Protein AF-A0A7S2DXF1-F1 (afdb_monomer)

InterPro domains:
  IPR000595 Cyclic nucleotide-binding domain [PS50042] (1-55)
  IPR014710 RmlC-like jelly roll fold [G3DSA:2.60.120.10] (1-73)
  IPR018488 Cyclic nucleotide-binding, conserved site [PS00889] (3-20)
  IPR018490 Cyclic nucleotide-binding domain superfamily [SSF51206] (1-54)

Radius of gyration: 28.38 Å; Cα contacts (8 Å, |Δi|>4): 16; chains: 1; bounding box: 87×60×48 Å

Solvent-accessible surface area (backbone atoms only — not comparable to full-atom values): 9534 Å² total; per-residue (Å²): 140,88,82,67,57,54,31,60,74,70,72,49,76,77,89,73,88,87,82,75,95,61,96,79,89,81,88,85,83,55,70,84,58,46,67,64,49,46,76,80,39,56,67,62,47,52,54,50,50,55,52,38,51,54,52,53,52,54,48,51,51,51,55,49,52,54,51,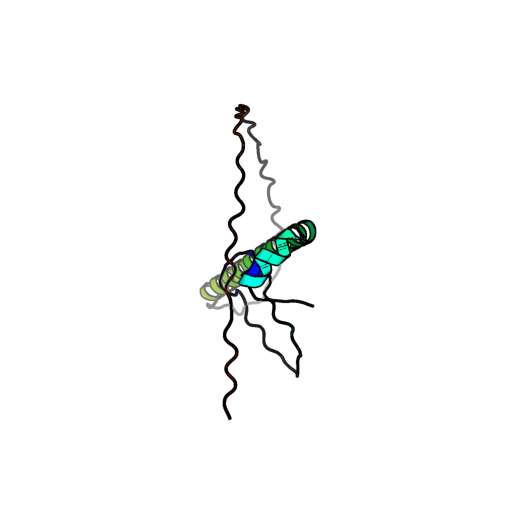54,55,57,55,54,56,71,75,61,80,62,87,78,95,71,92,80,82,85,90,84,82,88,84,79,87,80,86,79,84,81,82,82,81,84,82,81,90,79,93,83,88,79,89,84,81,87,85,88,83,90,80,88,80,88,86,80,89,82,90,78,90,76,135

Foldseek 3Di:
DDDPLLCLLVVDDDPDDDDDPDDDDDDDDDSVVVVVVCVVPVPVSVVSVVVSVVVVVVVVVVVVVVVVVVVVVVVPPDDDDDDDDDDDDDDDDDDDDDDDDDDDDDDDDDDDDDDDDDDDDDDDDDDDDDD

Secondary structure (DSSP, 8-state):
----HHHHHS-PPP-S----SS----PPPPHHHHHHHTTT-HHHHHHHHHHHHHHHHHHHHHHHHHHHHHHHHHHS-S----------PPPPPP-------------------------------------

Sequence (131 aa):
DHFGEIALVKKTTRTAWVCADSYVLVAALWRDRMDGLWQYFPEEKEELIQAVDRTAAADRQRAAQARWRKVGNIRGGMHTSSEATADASPVQPTKSEITVDASPVQSIGAEGSATAGPSCVEGSVGTGDGA

pLDDT: mean 76.15, std 18.84, range [45.41, 98.12]

Organism: NCBI:txid327968

Structure (mmCIF, N/CA/C/O backbone):
data_AF-A0A7S2DXF1-F1
#
_entry.id   AF-A0A7S2DXF1-F1
#
loop_
_atom_site.group_PDB
_atom_site.id
_atom_site.type_symbol
_atom_site.label_atom_id
_atom_site.label_alt_id
_atom_site.label_comp_id
_atom_site.label_asym_id
_atom_site.label_entity_id
_atom_site.label_seq_id
_atom_site.pdbx_PDB_ins_code
_atom_site.Cartn_x
_atom_site.Cartn_y
_atom_site.Cartn_z
_atom_site.occupancy
_atom_site.B_iso_or_equiv
_atom_site.auth_seq_id
_atom_site.auth_comp_id
_atom_site.auth_asym_id
_atom_site.auth_atom_id
_atom_site.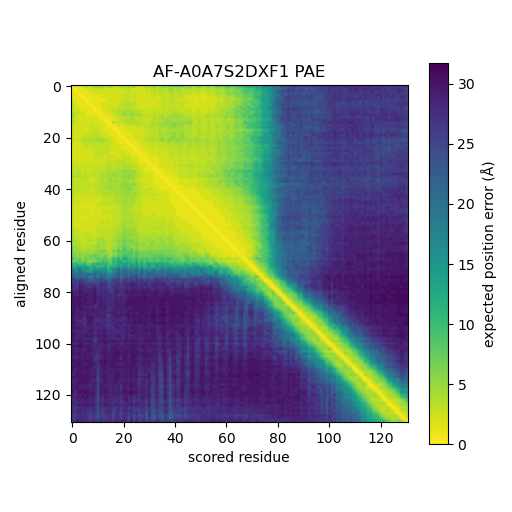pdbx_PDB_model_num
ATOM 1 N N . ASP A 1 1 ? 2.261 -7.710 10.719 1.00 85.12 1 ASP A N 1
ATOM 2 C CA . ASP A 1 1 ? 2.674 -7.132 9.430 1.00 85.12 1 ASP A CA 1
ATOM 3 C C . ASP A 1 1 ? 1.446 -6.600 8.703 1.00 85.12 1 ASP A C 1
ATOM 5 O O . ASP A 1 1 ? 0.355 -7.087 8.993 1.00 85.12 1 ASP A O 1
ATOM 9 N N . HIS A 1 2 ? 1.587 -5.602 7.834 1.00 92.56 2 HIS A N 1
ATOM 10 C CA . HIS A 1 2 ? 0.467 -5.008 7.090 1.00 92.56 2 HIS A CA 1
ATOM 11 C C . HIS A 1 2 ? 0.817 -4.828 5.610 1.00 92.56 2 HIS A C 1
ATOM 13 O O . HIS A 1 2 ? 1.986 -4.807 5.241 1.00 92.56 2 HIS A O 1
ATOM 19 N N . PHE A 1 3 ? -0.204 -4.743 4.756 1.00 94.44 3 PHE A N 1
ATOM 20 C CA . PHE A 1 3 ? -0.032 -4.548 3.318 1.00 94.44 3 PHE A CA 1
ATOM 21 C C . PHE A 1 3 ? -1.190 -3.740 2.722 1.00 94.44 3 PHE A C 1
ATOM 23 O O . PHE A 1 3 ? -2.300 -3.714 3.255 1.00 94.44 3 PHE A O 1
ATOM 30 N N . GLY A 1 4 ? -0.950 -3.124 1.563 1.00 93.69 4 GLY A N 1
ATOM 31 C CA . GLY A 1 4 ? -1.957 -2.347 0.829 1.00 93.69 4 GLY A CA 1
ATOM 32 C C . GLY A 1 4 ? -2.069 -0.882 1.266 1.00 93.69 4 GLY A C 1
ATOM 33 O O . GLY A 1 4 ? -2.888 -0.138 0.722 1.00 93.69 4 GLY A O 1
ATOM 34 N N . GLU A 1 5 ? -1.210 -0.444 2.180 1.00 94.56 5 GLU A N 1
ATOM 35 C CA . GLU A 1 5 ? -1.111 0.915 2.704 1.00 94.56 5 GLU A CA 1
ATOM 36 C C . GLU A 1 5 ? -0.826 1.948 1.604 1.00 94.56 5 GLU A C 1
ATOM 38 O O . GLU A 1 5 ? -1.419 3.026 1.597 1.00 94.56 5 GLU A O 1
ATOM 43 N N . ILE A 1 6 ? -0.026 1.590 0.592 1.00 94.88 6 ILE A N 1
ATOM 44 C CA . ILE A 1 6 ? 0.293 2.478 -0.538 1.00 94.88 6 ILE A CA 1
ATOM 45 C C . ILE A 1 6 ? -0.978 2.910 -1.279 1.00 94.88 6 ILE A C 1
ATOM 47 O O . ILE A 1 6 ? -1.172 4.094 -1.560 1.00 94.88 6 ILE A O 1
ATOM 51 N N . ALA A 1 7 ? -1.861 1.955 -1.585 1.00 93.94 7 ALA A N 1
ATOM 52 C CA . ALA A 1 7 ? -3.098 2.238 -2.303 1.00 93.94 7 ALA A CA 1
ATOM 53 C C . ALA A 1 7 ? -4.090 3.017 -1.429 1.00 93.94 7 ALA A C 1
ATOM 55 O O . ALA A 1 7 ? -4.855 3.832 -1.948 1.00 93.94 7 ALA A O 1
ATOM 56 N N . LEU A 1 8 ? -4.089 2.793 -0.113 1.00 93.06 8 LEU A N 1
ATOM 57 C CA . LEU A 1 8 ? -4.936 3.531 0.823 1.00 93.06 8 LEU A CA 1
ATOM 58 C C . LEU A 1 8 ? -4.508 4.999 0.924 1.00 93.06 8 LEU A C 1
ATOM 60 O O . LEU A 1 8 ? -5.338 5.879 0.701 1.00 93.06 8 LEU A O 1
ATOM 64 N N . VAL A 1 9 ? -3.221 5.254 1.166 1.00 93.81 9 VAL A N 1
ATOM 65 C CA . VAL A 1 9 ? -2.676 6.599 1.401 1.00 93.81 9 VAL A CA 1
ATOM 66 C C . VAL A 1 9 ? -2.616 7.430 0.118 1.00 93.81 9 VAL A C 1
ATOM 68 O O . VAL A 1 9 ? -3.109 8.555 0.089 1.00 93.81 9 VAL A O 1
ATOM 71 N N . LYS A 1 10 ? -2.075 6.885 -0.982 1.00 92.00 10 LYS A N 1
ATOM 72 C CA . LYS A 1 10 ? -1.879 7.653 -2.230 1.00 92.00 10 LYS A CA 1
ATOM 73 C C . LYS A 1 10 ? -3.124 7.786 -3.099 1.00 92.00 10 LYS A C 1
ATOM 75 O O . LYS A 1 10 ? -3.079 8.435 -4.139 1.00 92.00 10 LYS A O 1
ATOM 80 N N . LYS A 1 11 ? -4.231 7.152 -2.707 1.00 92.06 11 LYS A N 1
ATOM 81 C CA . LYS A 1 11 ? -5.467 7.070 -3.500 1.00 92.06 11 LYS A CA 1
ATOM 82 C C . LYS A 1 11 ? -5.255 6.505 -4.918 1.00 92.06 11 LYS A C 1
ATOM 84 O O . LYS A 1 11 ? -6.050 6.776 -5.812 1.00 92.06 11 LYS A O 1
ATOM 89 N N . THR A 1 12 ? -4.230 5.677 -5.117 1.00 91.06 12 THR A N 1
ATOM 90 C CA . THR A 1 12 ? -3.902 5.044 -6.406 1.00 91.06 12 THR A CA 1
ATOM 91 C C . THR A 1 12 ? -4.452 3.620 -6.511 1.00 91.06 12 THR A C 1
ATOM 93 O O . THR A 1 12 ? -4.932 3.041 -5.534 1.00 91.06 12 THR A O 1
ATOM 96 N N . THR A 1 13 ? -4.359 3.026 -7.703 1.00 92.12 13 THR A N 1
ATOM 97 C CA . THR A 1 13 ? -4.582 1.588 -7.908 1.00 92.12 13 THR A CA 1
ATOM 98 C C . THR A 1 13 ? -3.522 0.752 -7.185 1.00 92.12 13 THR A C 1
ATOM 100 O O . THR A 1 13 ? -2.429 1.238 -6.881 1.00 92.12 13 THR A O 1
ATOM 103 N N . ARG A 1 14 ? -3.837 -0.523 -6.920 1.00 92.81 14 ARG A N 1
ATOM 104 C CA . ARG A 1 14 ? -2.886 -1.479 -6.332 1.00 92.81 14 ARG A CA 1
ATOM 105 C C . ARG A 1 14 ? -1.687 -1.667 -7.264 1.00 92.81 14 ARG A C 1
ATOM 107 O O . ARG A 1 14 ? -1.861 -1.797 -8.473 1.00 92.81 14 ARG A O 1
ATOM 114 N N . THR A 1 15 ? -0.488 -1.680 -6.692 1.00 88.69 15 THR A N 1
ATOM 115 C CA . THR A 1 15 ? 0.774 -1.838 -7.434 1.00 88.69 15 THR A CA 1
ATOM 116 C C . THR A 1 15 ? 1.220 -3.294 -7.538 1.00 88.69 15 THR A C 1
ATOM 118 O O . THR A 1 15 ? 1.954 -3.641 -8.459 1.00 88.69 15 THR A O 1
ATOM 121 N N . ALA A 1 16 ? 0.755 -4.151 -6.629 1.00 90.56 16 ALA A N 1
ATOM 122 C CA . ALA A 1 16 ? 1.132 -5.553 -6.553 1.00 90.56 16 ALA A CA 1
ATOM 123 C C . ALA A 1 16 ? -0.068 -6.447 -6.218 1.00 90.56 16 ALA A C 1
ATOM 125 O O . ALA A 1 16 ? -1.089 -5.992 -5.690 1.00 90.56 16 ALA A O 1
ATOM 126 N N . TRP A 1 17 ? 0.096 -7.733 -6.516 1.00 93.44 17 TRP A N 1
ATOM 127 C CA . TRP A 1 17 ? -0.803 -8.803 -6.106 1.00 93.44 17 TRP A CA 1
ATOM 128 C C . TRP A 1 17 ? -0.217 -9.495 -4.879 1.00 93.44 17 TRP A C 1
ATOM 130 O O . TRP A 1 17 ? 0.983 -9.759 -4.837 1.00 93.44 17 TRP A O 1
ATOM 140 N N . VAL A 1 18 ? -1.063 -9.774 -3.891 1.00 94.25 18 VAL A N 1
ATOM 141 C CA . VAL A 1 18 ? -0.690 -10.506 -2.678 1.00 94.25 18 VAL A CA 1
ATOM 142 C C . VAL A 1 18 ? -1.531 -11.772 -2.646 1.00 94.25 18 VAL A C 1
ATOM 144 O O . VAL A 1 18 ? -2.759 -11.692 -2.671 1.00 94.25 18 VAL A O 1
ATOM 147 N N . CYS A 1 19 ? -0.863 -12.920 -2.620 1.00 96.62 19 CYS A N 1
ATOM 148 C CA . CYS A 1 19 ? -1.481 -14.236 -2.519 1.00 96.62 19 CYS A CA 1
ATOM 149 C C . CYS A 1 19 ? -1.049 -14.874 -1.198 1.00 96.62 19 CYS A C 1
ATOM 151 O O . CYS A 1 19 ? 0.096 -14.708 -0.783 1.00 96.62 19 CYS A O 1
ATOM 153 N N . ALA A 1 20 ? -1.966 -15.573 -0.535 1.00 97.56 20 ALA A N 1
ATOM 154 C CA . ALA A 1 20 ? -1.652 -16.319 0.674 1.00 97.56 20 ALA A CA 1
ATOM 155 C C . ALA A 1 20 ? -1.253 -17.752 0.304 1.00 97.56 20 ALA A C 1
ATOM 157 O O . ALA A 1 20 ? -2.010 -18.439 -0.381 1.00 97.56 20 ALA A O 1
ATOM 158 N N . ASP A 1 21 ? -0.093 -18.198 0.781 1.00 97.62 21 ASP A N 1
ATOM 159 C CA . ASP A 1 21 ? 0.381 -19.575 0.571 1.00 97.62 21 ASP A CA 1
ATOM 160 C C . ASP A 1 21 ? -0.270 -20.570 1.547 1.00 97.62 21 ASP A C 1
ATOM 162 O O . ASP A 1 21 ? -0.252 -21.782 1.335 1.00 97.62 21 ASP A O 1
ATOM 166 N N . SER A 1 22 ? -0.852 -20.063 2.635 1.00 98.12 22 SER A N 1
ATOM 167 C CA . SER A 1 22 ? -1.490 -20.841 3.694 1.00 98.12 22 SER A CA 1
ATOM 168 C C . SER A 1 22 ? -2.732 -20.128 4.238 1.00 98.12 22 SER A C 1
ATOM 170 O O . SER A 1 22 ? -3.100 -19.040 3.789 1.00 98.12 22 SER A O 1
ATOM 172 N N . TYR A 1 23 ? -3.415 -20.757 5.197 1.00 97.81 23 TYR A N 1
ATOM 173 C CA . TYR A 1 23 ? -4.567 -20.155 5.860 1.00 97.81 23 TYR A CA 1
ATOM 174 C C . TYR A 1 23 ? -4.151 -18.906 6.647 1.00 97.81 23 TYR A C 1
ATOM 176 O O . TYR A 1 23 ? -3.309 -18.980 7.543 1.00 97.81 23 TYR A O 1
ATOM 184 N N . VAL A 1 24 ? -4.773 -17.769 6.331 1.00 97.38 24 VAL A N 1
ATOM 185 C CA . VAL A 1 24 ? -4.500 -16.480 6.974 1.00 97.38 24 VAL A CA 1
ATOM 186 C C . VAL A 1 24 ? -5.783 -15.846 7.495 1.00 97.38 24 VAL A C 1
ATOM 188 O O .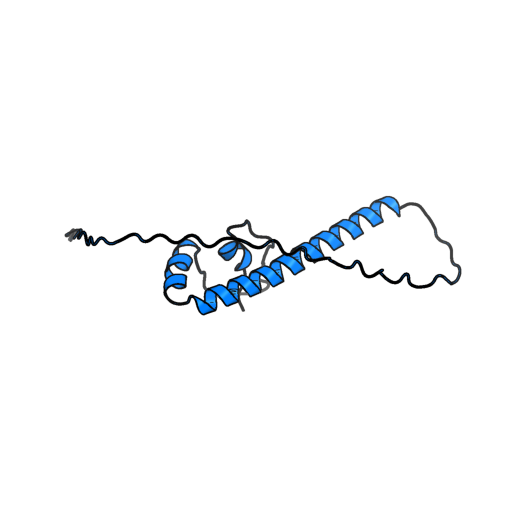 VAL A 1 24 ? -6.828 -15.887 6.848 1.00 97.38 24 VAL A O 1
ATOM 191 N N . LEU A 1 25 ? -5.684 -15.214 8.662 1.00 97.81 25 LEU A N 1
ATOM 192 C CA . LEU A 1 25 ? -6.706 -14.325 9.203 1.00 97.81 25 LEU A CA 1
ATOM 193 C C . LEU A 1 25 ? -6.219 -12.888 9.038 1.00 97.81 25 LEU A C 1
ATOM 195 O O . LEU A 1 25 ? -5.119 -12.554 9.476 1.00 97.81 25 LEU A O 1
ATOM 199 N N . VAL A 1 26 ? -7.028 -12.042 8.401 1.00 97.19 26 VAL A N 1
ATOM 200 C CA . VAL A 1 26 ? -6.677 -10.645 8.123 1.00 97.19 26 VAL A CA 1
ATOM 201 C C . VAL A 1 26 ? -7.745 -9.703 8.660 1.00 97.19 26 VAL A C 1
ATOM 203 O O . VAL A 1 26 ? -8.940 -9.936 8.490 1.00 97.19 26 VAL A O 1
ATOM 206 N N . ALA A 1 27 ? -7.303 -8.617 9.290 1.00 97.06 27 ALA A N 1
ATOM 207 C CA . ALA A 1 27 ? -8.156 -7.476 9.587 1.00 97.06 27 ALA A CA 1
ATOM 208 C C . ALA A 1 27 ? -8.130 -6.519 8.388 1.00 97.06 27 ALA A C 1
ATOM 210 O O . ALA A 1 27 ? -7.059 -6.170 7.891 1.00 97.06 27 ALA A O 1
ATOM 211 N N . ALA A 1 28 ? -9.304 -6.106 7.913 1.00 95.56 28 ALA A N 1
ATOM 212 C CA . ALA A 1 28 ? -9.429 -5.200 6.778 1.00 95.56 28 ALA A CA 1
ATOM 213 C C . ALA A 1 28 ? -9.775 -3.786 7.254 1.00 95.56 28 ALA A C 1
ATOM 215 O O . ALA A 1 28 ? -10.791 -3.581 7.920 1.00 95.56 28 ALA A O 1
ATOM 216 N N . LEU A 1 29 ? -8.951 -2.811 6.870 1.00 94.38 29 LEU A N 1
ATOM 217 C CA . LEU A 1 29 ? -9.248 -1.392 7.042 1.00 94.38 29 LEU A CA 1
ATOM 218 C C . LEU A 1 29 ? -9.741 -0.807 5.718 1.00 94.38 29 LEU A C 1
ATOM 220 O O . LEU A 1 29 ? -9.070 -0.902 4.688 1.00 94.38 29 LEU A O 1
ATOM 224 N N . TRP A 1 30 ? -10.917 -0.190 5.757 1.00 94.00 30 TRP A N 1
ATOM 225 C CA . TRP A 1 30 ? -11.533 0.443 4.598 1.00 94.00 30 TRP A CA 1
ATOM 226 C C . TRP A 1 30 ? -11.139 1.920 4.510 1.00 94.00 30 TRP A C 1
ATOM 228 O O . TRP A 1 30 ? -10.909 2.581 5.525 1.00 94.00 30 TRP A O 1
ATOM 238 N N . ARG A 1 31 ? -11.053 2.448 3.283 1.00 91.56 31 ARG A N 1
ATOM 239 C CA . ARG A 1 31 ? -10.579 3.820 3.035 1.00 91.56 31 ARG A CA 1
ATOM 240 C C . ARG A 1 31 ? -11.485 4.877 3.671 1.00 91.56 31 ARG A C 1
ATOM 242 O O . ARG A 1 31 ? -10.983 5.836 4.237 1.00 91.56 31 ARG A O 1
ATOM 249 N N . ASP A 1 32 ? -12.793 4.680 3.595 1.00 94.00 32 ASP A N 1
ATOM 250 C CA . ASP A 1 32 ? -13.825 5.541 4.185 1.00 94.00 32 ASP A CA 1
ATOM 251 C C . ASP A 1 32 ? -13.707 5.660 5.713 1.00 94.00 32 ASP A C 1
ATOM 253 O O . ASP A 1 32 ? -14.012 6.703 6.285 1.00 94.00 32 ASP A O 1
ATOM 257 N N . ARG A 1 33 ? -13.221 4.613 6.387 1.00 93.88 33 ARG A N 1
ATOM 258 C CA . ARG A 1 33 ? -12.987 4.624 7.839 1.00 93.88 33 ARG A CA 1
ATOM 259 C C . ARG A 1 33 ? -11.655 5.254 8.236 1.00 93.88 33 ARG A C 1
ATOM 261 O O . ARG A 1 33 ? -11.510 5.702 9.370 1.00 93.88 33 ARG A O 1
ATOM 268 N N . MET A 1 34 ? -10.701 5.316 7.313 1.00 92.50 34 MET A N 1
ATOM 269 C CA . MET A 1 34 ? -9.361 5.833 7.580 1.00 92.50 34 MET A CA 1
ATOM 270 C C . MET A 1 34 ? -9.357 7.355 7.792 1.00 92.50 34 MET A C 1
ATOM 272 O O . MET A 1 34 ? -8.667 7.840 8.685 1.00 92.50 34 MET A O 1
ATOM 276 N N . ASP A 1 35 ? -10.182 8.098 7.046 1.00 90.75 35 ASP A N 1
ATOM 277 C CA . ASP A 1 35 ? -10.268 9.562 7.167 1.00 90.75 35 ASP A CA 1
ATOM 278 C C . ASP A 1 35 ? -10.752 10.010 8.562 1.00 90.75 35 ASP A C 1
ATOM 280 O O . ASP A 1 35 ? -10.315 11.042 9.073 1.00 90.75 35 ASP A O 1
ATOM 284 N N . GLY A 1 36 ? -11.622 9.221 9.204 1.00 94.00 36 GLY A N 1
ATOM 285 C CA . GLY A 1 36 ? -12.046 9.457 10.587 1.00 94.00 36 GLY A CA 1
ATOM 286 C C . GLY A 1 36 ? -10.942 9.151 11.600 1.00 94.00 36 GLY A C 1
ATOM 287 O O . GLY A 1 36 ? -10.765 9.892 12.560 1.00 94.00 36 GLY A O 1
ATOM 288 N N . LEU A 1 37 ? -10.153 8.099 11.361 1.00 93.69 37 LEU A N 1
ATOM 289 C CA . LEU A 1 37 ? -9.059 7.694 12.248 1.00 93.69 37 LEU A CA 1
ATOM 290 C C . LEU A 1 37 ? -7.945 8.750 12.306 1.00 93.69 37 LEU A C 1
ATOM 292 O O . LEU A 1 37 ? -7.410 9.040 13.373 1.00 93.69 37 LEU A O 1
ATOM 296 N N . TRP A 1 38 ? -7.640 9.374 11.170 1.00 94.81 38 TRP A N 1
ATOM 297 C CA . TRP A 1 38 ? -6.609 10.408 11.057 1.00 94.81 38 TRP A CA 1
ATOM 298 C C . TRP A 1 38 ? -6.868 11.670 11.876 1.00 94.81 38 TRP A C 1
ATOM 300 O O . TRP A 1 38 ? -5.932 12.423 12.126 1.00 94.81 38 TRP A O 1
ATOM 310 N N . GLN A 1 39 ? -8.112 11.915 12.287 1.00 94.88 39 GLN A N 1
ATOM 311 C CA . GLN A 1 39 ? -8.437 13.045 13.159 1.00 94.88 39 GLN A CA 1
ATOM 312 C C . GLN A 1 39 ? -7.921 12.822 14.584 1.00 94.88 39 GLN A C 1
ATOM 314 O O . GLN A 1 39 ? -7.623 13.785 15.283 1.00 94.88 39 GLN A O 1
ATOM 319 N N . TYR A 1 40 ? -7.801 11.560 14.998 1.00 97.31 40 TYR A N 1
ATOM 320 C CA . TYR A 1 40 ? -7.364 11.178 16.339 1.00 97.31 40 TYR A CA 1
ATOM 321 C C . TYR A 1 40 ? -5.859 10.900 16.414 1.00 97.31 40 TYR A C 1
ATOM 323 O O . TYR A 1 40 ? -5.267 11.087 17.471 1.00 97.31 40 TYR A O 1
ATOM 331 N N . PHE A 1 41 ? -5.253 10.483 15.298 1.00 96.69 41 PHE A N 1
ATOM 332 C CA . PHE A 1 41 ? -3.871 9.991 15.226 1.00 96.69 41 PHE A CA 1
ATOM 333 C C . PHE A 1 41 ? -3.094 10.664 14.077 1.00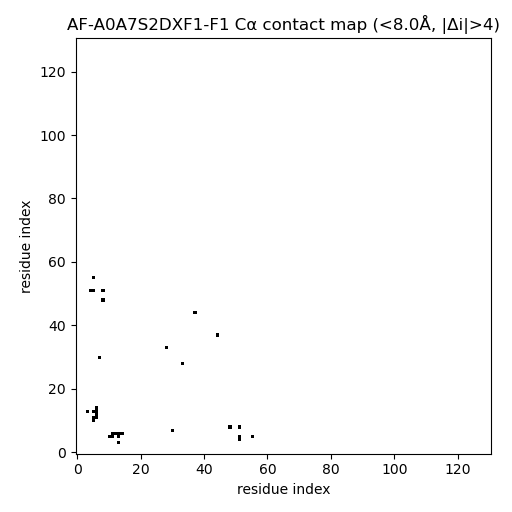 96.69 41 PHE A C 1
ATOM 335 O O . PHE A 1 41 ? -2.846 10.046 13.033 1.00 96.69 41 PHE A O 1
ATOM 342 N N . PRO A 1 42 ? -2.797 11.974 14.187 1.00 95.75 42 PRO A N 1
ATOM 343 C CA . PRO A 1 42 ? -2.138 12.720 13.117 1.00 95.75 42 PRO A CA 1
ATOM 344 C C . PRO A 1 42 ? -0.641 12.404 12.993 1.00 95.75 42 PRO A C 1
ATOM 346 O O . PRO A 1 42 ? -0.110 12.465 11.886 1.00 95.75 42 PRO A O 1
ATOM 349 N N . GLU A 1 43 ? 0.032 12.058 14.092 1.00 97.00 43 GLU A N 1
ATOM 350 C CA . GLU A 1 43 ? 1.464 11.730 14.094 1.00 97.00 43 GLU A CA 1
ATOM 351 C C . GLU A 1 43 ? 1.707 10.407 13.360 1.00 97.00 43 GLU A C 1
ATOM 353 O O . GLU A 1 43 ? 2.504 10.337 12.426 1.00 97.00 43 GLU A O 1
ATOM 358 N N . GLU A 1 44 ? 0.908 9.388 13.672 1.00 95.00 44 GLU A N 1
ATOM 359 C CA . GLU A 1 44 ? 0.967 8.075 13.033 1.00 95.00 44 GLU A CA 1
ATOM 360 C C . GLU A 1 44 ? 0.629 8.151 11.542 1.00 95.00 44 GLU A C 1
ATOM 362 O O . GLU A 1 44 ? 1.179 7.412 10.722 1.00 95.00 44 GLU A O 1
ATOM 367 N N . LYS A 1 45 ? -0.271 9.064 11.159 1.00 95.25 45 LYS A N 1
ATOM 368 C CA . LYS A 1 45 ? -0.563 9.339 9.751 1.00 95.25 45 LYS A CA 1
ATOM 369 C C . LYS A 1 45 ? 0.679 9.848 9.023 1.00 95.25 45 LYS A C 1
ATOM 371 O O . LYS A 1 45 ? 0.949 9.388 7.914 1.00 95.25 45 LYS A O 1
ATOM 376 N N . GLU A 1 46 ? 1.391 10.807 9.603 1.00 96.31 46 GLU A N 1
ATOM 377 C CA . GLU A 1 46 ? 2.576 11.402 8.986 1.00 96.31 46 GLU A CA 1
ATOM 378 C C . GLU A 1 46 ? 3.689 10.359 8.823 1.00 96.31 46 GLU A C 1
ATOM 380 O O . GLU A 1 46 ? 4.246 10.200 7.734 1.00 96.31 46 GLU A O 1
ATOM 385 N N . GLU A 1 47 ? 3.932 9.555 9.858 1.00 96.31 47 GLU A N 1
ATOM 386 C CA . GLU A 1 47 ? 4.875 8.436 9.791 1.00 96.31 47 GLU A CA 1
ATOM 387 C C . GLU A 1 47 ? 4.503 7.433 8.690 1.00 96.31 47 GLU A C 1
ATOM 389 O O . GLU A 1 47 ? 5.358 7.006 7.903 1.00 96.31 47 GLU A O 1
ATOM 394 N N . LEU A 1 48 ? 3.214 7.093 8.581 1.00 95.12 48 LEU A N 1
A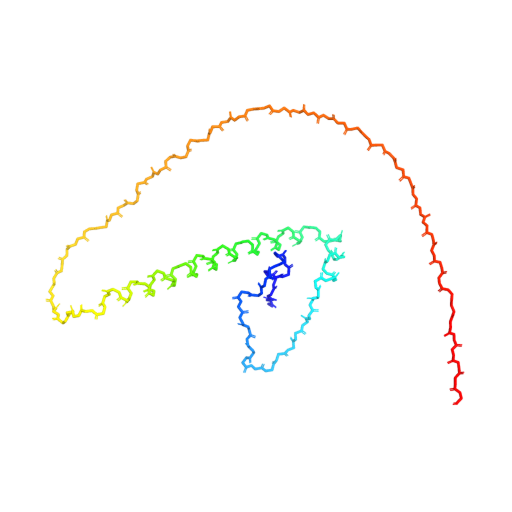TOM 395 C CA . LEU A 1 48 ? 2.716 6.187 7.551 1.00 95.12 48 LEU A CA 1
ATOM 396 C C . LEU A 1 48 ? 2.911 6.762 6.142 1.00 95.12 48 LEU A C 1
ATOM 398 O O . LEU A 1 48 ? 3.312 6.032 5.233 1.00 95.12 48 LEU A O 1
ATOM 402 N N . ILE A 1 49 ? 2.664 8.060 5.945 1.00 96.19 49 ILE A N 1
ATOM 403 C CA . ILE A 1 49 ? 2.883 8.738 4.659 1.00 96.19 49 ILE A CA 1
ATOM 404 C C . ILE A 1 49 ? 4.360 8.658 4.263 1.00 96.19 49 ILE A C 1
ATOM 406 O O . ILE A 1 49 ? 4.673 8.247 3.141 1.00 96.19 49 ILE A O 1
ATOM 410 N N . GLN A 1 50 ? 5.273 8.961 5.186 1.00 96.81 50 GLN A N 1
ATOM 411 C CA . GLN A 1 50 ? 6.713 8.908 4.925 1.00 96.81 50 GLN A CA 1
ATOM 412 C C . GLN A 1 50 ? 7.190 7.488 4.592 1.00 96.81 50 GLN A C 1
ATOM 414 O O . GLN A 1 50 ? 7.991 7.291 3.668 1.00 96.81 50 GLN A O 1
ATOM 419 N N . ALA A 1 51 ? 6.681 6.481 5.306 1.00 95.00 51 ALA A N 1
ATOM 420 C CA . ALA A 1 51 ? 6.976 5.079 5.026 1.00 95.00 51 ALA A CA 1
ATOM 421 C C . ALA A 1 51 ? 6.476 4.665 3.631 1.00 95.00 51 ALA A C 1
ATOM 423 O O . ALA A 1 51 ? 7.227 4.080 2.842 1.00 95.00 51 ALA A O 1
ATOM 424 N N . VAL A 1 52 ? 5.240 5.036 3.286 1.00 95.38 52 VAL A N 1
ATOM 425 C CA . VAL A 1 52 ? 4.636 4.786 1.970 1.00 95.38 52 VAL A CA 1
ATOM 426 C C . VAL A 1 52 ? 5.440 5.444 0.852 1.00 95.38 52 VAL A C 1
ATOM 428 O O . VAL A 1 52 ? 5.659 4.831 -0.197 1.00 95.38 52 VAL A O 1
ATOM 431 N N . ASP A 1 53 ? 5.899 6.678 1.045 1.00 95.31 53 ASP A N 1
ATOM 432 C CA . ASP A 1 53 ? 6.685 7.396 0.045 1.00 95.31 53 ASP A CA 1
ATOM 433 C C . ASP A 1 53 ? 8.025 6.727 -0.231 1.00 95.31 53 ASP A C 1
ATOM 435 O O . ASP A 1 53 ? 8.387 6.534 -1.399 1.00 95.31 53 ASP A O 1
ATOM 439 N N . ARG A 1 54 ? 8.716 6.294 0.826 1.00 94.81 54 ARG A N 1
ATOM 440 C CA . ARG A 1 54 ? 9.970 5.546 0.717 1.00 94.81 54 ARG A CA 1
ATOM 441 C C . ARG A 1 54 ? 9.770 4.245 -0.059 1.00 94.81 54 ARG A C 1
ATOM 443 O O . ARG A 1 54 ? 10.502 3.981 -1.017 1.00 94.81 54 ARG A O 1
ATOM 450 N N . THR A 1 55 ? 8.749 3.468 0.294 1.00 93.12 55 THR A N 1
ATOM 451 C CA . THR A 1 55 ? 8.446 2.192 -0.368 1.00 93.12 55 THR A CA 1
ATOM 452 C C . THR A 1 55 ? 8.050 2.400 -1.828 1.00 93.12 55 THR A C 1
ATOM 454 O O . THR A 1 55 ? 8.574 1.723 -2.713 1.00 93.12 55 THR A O 1
ATOM 457 N N . ALA A 1 56 ? 7.199 3.387 -2.118 1.00 91.19 56 ALA A N 1
ATOM 458 C CA . ALA A 1 56 ? 6.778 3.709 -3.479 1.00 91.19 56 ALA A CA 1
ATOM 459 C C . ALA A 1 56 ? 7.934 4.229 -4.354 1.00 91.19 56 ALA A C 1
ATOM 461 O O . ALA A 1 56 ? 7.965 3.976 -5.560 1.00 91.19 56 ALA A O 1
ATOM 462 N N . ALA A 1 57 ? 8.890 4.972 -3.789 1.00 91.81 57 ALA A N 1
ATOM 463 C CA . ALA A 1 57 ? 10.093 5.391 -4.507 1.00 91.81 57 ALA A CA 1
ATOM 464 C C . ALA A 1 57 ? 10.982 4.188 -4.861 1.00 91.81 57 ALA A C 1
ATOM 466 O O . ALA A 1 57 ? 11.354 4.023 -6.025 1.00 91.81 57 ALA A O 1
ATOM 467 N N . ALA A 1 58 ? 11.245 3.308 -3.890 1.00 91.75 58 ALA A N 1
ATOM 468 C CA . ALA A 1 58 ? 12.027 2.094 -4.104 1.00 91.75 58 ALA A CA 1
ATOM 469 C C . ALA A 1 58 ? 11.365 1.141 -5.114 1.00 91.75 58 ALA A C 1
ATOM 471 O O . ALA A 1 58 ? 12.044 0.517 -5.931 1.00 91.75 58 ALA A O 1
ATOM 472 N N . ASP A 1 59 ? 10.037 1.026 -5.089 1.00 89.88 59 ASP A N 1
ATOM 473 C CA . ASP A 1 59 ? 9.288 0.203 -6.039 1.00 89.88 59 ASP A CA 1
ATOM 474 C C . ASP A 1 59 ? 9.357 0.765 -7.467 1.00 89.88 59 ASP A C 1
ATOM 476 O O . ASP A 1 59 ? 9.676 0.041 -8.412 1.00 89.88 59 ASP A O 1
ATOM 480 N N . ARG A 1 60 ? 9.203 2.088 -7.630 1.00 88.75 60 ARG A N 1
ATOM 481 C CA . ARG A 1 60 ? 9.403 2.758 -8.928 1.00 88.75 60 ARG A CA 1
ATOM 482 C C . ARG A 1 60 ? 10.812 2.542 -9.477 1.00 88.75 60 ARG A C 1
ATOM 484 O O . ARG A 1 60 ? 10.963 2.279 -10.670 1.00 88.75 60 ARG A O 1
ATOM 491 N N . GLN A 1 61 ? 11.834 2.612 -8.625 1.00 90.94 61 GLN A N 1
ATOM 492 C CA . GLN A 1 61 ? 13.216 2.361 -9.031 1.00 90.94 61 GLN A CA 1
ATOM 493 C C . GLN A 1 61 ? 13.420 0.907 -9.483 1.00 90.94 61 GLN A C 1
ATOM 495 O O . GLN A 1 61 ? 14.014 0.673 -10.538 1.00 90.94 61 GLN A O 1
ATOM 500 N N . ARG A 1 62 ? 12.875 -0.069 -8.744 1.00 88.75 62 ARG A N 1
ATOM 501 C CA . ARG A 1 62 ? 12.910 -1.493 -9.121 1.00 88.75 62 ARG A CA 1
ATOM 502 C C . ARG A 1 62 ? 12.197 -1.748 -10.448 1.00 88.75 62 ARG A C 1
ATOM 504 O O . ARG A 1 62 ? 12.758 -2.397 -11.332 1.00 88.75 62 ARG A O 1
ATOM 511 N N . ALA A 1 63 ? 11.005 -1.182 -10.629 1.00 88.06 63 ALA A N 1
ATOM 512 C CA . ALA A 1 63 ? 10.242 -1.296 -11.867 1.00 88.06 63 ALA A CA 1
ATOM 513 C C . ALA A 1 63 ? 10.984 -0.675 -13.062 1.00 88.06 63 ALA A C 1
ATOM 515 O O . ALA A 1 63 ? 11.017 -1.267 -14.144 1.00 88.06 63 ALA A O 1
ATOM 516 N N . ALA A 1 64 ? 11.621 0.485 -12.872 1.00 88.25 64 ALA A N 1
ATOM 517 C CA . ALA A 1 64 ? 12.457 1.099 -13.895 1.00 88.25 64 ALA A CA 1
ATOM 518 C C . ALA A 1 64 ? 13.612 0.163 -14.279 1.00 88.25 64 ALA A C 1
ATOM 520 O O . ALA A 1 64 ? 13.732 -0.198 -15.447 1.00 88.25 64 ALA A O 1
ATOM 521 N N . GLN A 1 65 ? 14.410 -0.306 -13.314 1.00 89.88 65 GLN A N 1
ATOM 522 C CA . GLN A 1 65 ? 15.544 -1.207 -13.567 1.00 89.88 65 GLN A CA 1
ATOM 523 C C . GLN A 1 65 ? 15.135 -2.499 -14.290 1.00 89.88 65 GLN A C 1
ATOM 525 O O . GLN A 1 65 ? 15.818 -2.928 -15.223 1.00 89.88 65 GLN A O 1
ATOM 530 N N . ALA A 1 66 ? 13.998 -3.095 -13.918 1.00 87.88 66 ALA A N 1
ATOM 531 C CA . ALA A 1 66 ? 13.461 -4.275 -14.593 1.00 87.88 66 ALA A CA 1
ATOM 532 C C . ALA A 1 66 ? 13.141 -4.003 -16.075 1.00 87.88 66 ALA A C 1
ATOM 534 O O . ALA A 1 66 ? 13.416 -4.844 -16.935 1.00 87.88 66 ALA A O 1
ATOM 535 N N . ARG A 1 67 ? 12.625 -2.808 -16.400 1.00 86.38 67 ARG A N 1
ATOM 536 C CA . ARG A 1 67 ? 12.383 -2.389 -17.791 1.00 86.38 67 ARG A CA 1
ATOM 537 C C . ARG A 1 67 ? 13.684 -2.257 -18.582 1.00 86.38 67 ARG A C 1
ATOM 539 O O . ARG A 1 67 ? 13.755 -2.786 -19.689 1.00 86.38 67 ARG A O 1
ATOM 546 N N . TRP A 1 68 ? 14.717 -1.625 -18.020 1.00 83.19 68 TRP A N 1
ATOM 547 C CA . TRP A 1 68 ? 16.019 -1.474 -18.692 1.00 83.19 68 TRP A CA 1
ATOM 548 C C . TRP A 1 68 ? 16.659 -2.826 -19.024 1.00 83.19 68 TRP A C 1
ATOM 550 O O . TRP A 1 68 ? 17.110 -3.031 -20.151 1.00 83.19 68 TRP A O 1
ATOM 560 N N . ARG A 1 69 ? 16.622 -3.786 -18.088 1.00 81.19 69 ARG A N 1
ATOM 561 C CA . ARG A 1 69 ? 17.124 -5.152 -18.324 1.00 81.19 69 ARG A CA 1
ATOM 562 C C . ARG A 1 69 ? 16.397 -5.844 -19.476 1.00 81.19 69 ARG A C 1
ATOM 564 O O . ARG A 1 69 ? 17.035 -6.467 -20.319 1.00 81.19 69 ARG A O 1
ATOM 571 N N . LYS A 1 70 ? 15.070 -5.700 -19.546 1.00 76.62 70 LYS A N 1
ATOM 572 C CA . LYS A 1 70 ? 14.262 -6.305 -20.612 1.00 76.62 70 LYS A CA 1
ATOM 573 C C . LYS A 1 70 ? 14.588 -5.723 -21.992 1.00 76.62 70 LYS A C 1
ATOM 575 O O . LYS A 1 70 ? 14.629 -6.473 -22.959 1.00 76.62 70 LYS A O 1
ATOM 580 N N . VAL A 1 71 ? 14.856 -4.418 -22.087 1.00 75.38 71 VAL A N 1
ATOM 581 C CA . VAL A 1 71 ? 15.222 -3.756 -23.355 1.00 75.38 71 VAL A CA 1
ATOM 582 C C . VAL A 1 71 ? 16.632 -4.142 -23.814 1.00 75.38 71 VAL A C 1
ATOM 584 O O . VAL A 1 71 ? 16.824 -4.425 -24.996 1.00 75.38 71 VAL A O 1
ATOM 587 N N . GLY A 1 72 ? 17.604 -4.224 -22.899 1.00 66.12 72 GLY A N 1
ATOM 588 C CA . GLY A 1 72 ? 18.964 -4.673 -23.225 1.00 66.12 72 GLY A CA 1
ATOM 589 C C . GLY A 1 72 ? 18.999 -6.094 -23.801 1.00 66.12 72 GLY A C 1
ATOM 590 O O . GLY A 1 72 ? 19.713 -6.358 -24.766 1.00 66.12 72 GLY A O 1
ATOM 591 N N . ASN A 1 73 ? 18.139 -6.981 -23.293 1.00 60.28 73 ASN A N 1
ATOM 592 C CA . ASN A 1 73 ? 18.057 -8.367 -23.754 1.00 60.28 73 ASN A CA 1
ATOM 593 C C . ASN A 1 73 ? 17.480 -8.524 -25.176 1.00 60.28 73 ASN A C 1
ATOM 595 O O . ASN A 1 73 ? 17.716 -9.542 -25.816 1.00 60.28 73 ASN A O 1
ATOM 599 N N . ILE A 1 74 ? 16.746 -7.528 -25.692 1.00 58.47 74 ILE A N 1
ATOM 600 C CA . ILE A 1 74 ? 16.160 -7.570 -27.046 1.00 58.47 74 ILE A CA 1
ATOM 601 C C . ILE A 1 74 ? 17.182 -7.151 -28.117 1.00 58.47 74 ILE A C 1
ATOM 603 O O . ILE A 1 74 ? 17.071 -7.575 -29.264 1.00 58.47 74 ILE A O 1
ATOM 607 N N . ARG A 1 75 ? 18.212 -6.370 -27.760 1.00 55.62 75 ARG A N 1
ATOM 608 C CA . ARG A 1 75 ? 19.295 -5.987 -28.688 1.00 55.62 75 ARG A CA 1
ATOM 609 C C . ARG A 1 75 ? 20.517 -6.916 -28.653 1.00 55.62 75 ARG A C 1
ATOM 611 O O . ARG A 1 75 ? 21.300 -6.878 -29.591 1.00 55.62 75 ARG A O 1
ATOM 618 N N . GLY A 1 76 ? 20.670 -7.745 -27.616 1.00 52.28 76 GLY A N 1
ATOM 619 C CA . GLY A 1 76 ? 21.812 -8.661 -27.439 1.00 52.28 76 GLY A CA 1
ATOM 620 C C . GLY A 1 76 ? 21.589 -10.109 -27.897 1.00 52.28 76 GLY A C 1
ATOM 621 O O . GLY A 1 76 ? 22.483 -10.934 -27.753 1.00 52.28 76 GLY A O 1
ATOM 622 N N . GLY A 1 77 ? 20.417 -10.441 -28.449 1.00 47.53 77 GLY A N 1
ATOM 623 C CA . GLY A 1 77 ? 20.092 -11.779 -28.961 1.00 47.53 77 GLY A CA 1
ATOM 624 C C . GLY A 1 77 ? 20.693 -12.096 -30.334 1.00 47.53 77 GLY A C 1
ATOM 625 O O . GLY A 1 77 ? 20.043 -12.757 -31.137 1.00 47.53 77 GLY A O 1
ATOM 626 N N . MET A 1 78 ? 21.895 -11.603 -30.633 1.00 50.84 78 MET A N 1
ATOM 627 C CA . MET A 1 78 ? 22.632 -11.959 -31.843 1.00 50.84 78 MET A CA 1
ATOM 628 C C . MET A 1 78 ? 24.059 -12.304 -31.422 1.00 50.84 78 MET A C 1
ATOM 630 O O . MET A 1 78 ? 24.765 -11.413 -30.970 1.00 50.84 78 MET A O 1
ATOM 634 N N . HIS A 1 79 ? 24.379 -13.608 -31.490 1.00 52.59 79 HIS A N 1
ATOM 635 C CA . HIS A 1 79 ? 25.684 -14.294 -31.404 1.00 52.59 79 HIS A CA 1
ATOM 636 C C . HIS A 1 79 ? 26.811 -13.520 -30.699 1.00 52.59 79 HIS A C 1
ATOM 638 O O . HIS A 1 79 ? 27.214 -12.474 -31.174 1.00 52.59 79 HIS A O 1
ATOM 644 N N . THR A 1 80 ? 27.431 -14.050 -29.644 1.00 45.41 80 THR A N 1
ATOM 645 C CA . THR A 1 80 ? 28.717 -14.737 -29.852 1.00 45.41 80 THR A CA 1
ATOM 646 C C . THR A 1 80 ? 29.052 -15.723 -28.733 1.00 45.41 80 THR A C 1
ATOM 648 O O . THR A 1 80 ? 29.283 -15.336 -27.587 1.00 45.41 80 THR A O 1
ATOM 651 N N . SER A 1 81 ? 29.218 -16.989 -29.104 1.00 55.62 81 SER A N 1
ATOM 652 C CA . SER A 1 81 ? 30.197 -17.865 -28.466 1.00 55.62 81 SER A CA 1
ATOM 653 C C . SER A 1 81 ? 31.585 -17.340 -28.846 1.00 55.62 81 SER A C 1
ATOM 655 O O . SER A 1 81 ? 31.963 -17.439 -30.009 1.00 55.62 81 SER A O 1
ATOM 657 N N . SER A 1 82 ? 32.314 -16.732 -27.914 1.00 47.66 82 SER A N 1
ATOM 658 C CA . SER A 1 82 ? 33.766 -16.541 -28.022 1.00 47.66 82 SER A CA 1
ATOM 659 C C . SER A 1 82 ? 34.319 -16.133 -26.665 1.00 47.66 82 SER A C 1
ATOM 661 O O . SER A 1 82 ? 33.997 -15.066 -26.146 1.00 47.66 82 SER A O 1
ATOM 663 N N . GLU A 1 83 ? 35.161 -16.996 -26.107 1.00 50.50 83 GLU A N 1
ATOM 664 C CA . GLU A 1 83 ? 36.168 -16.639 -25.112 1.00 50.50 83 GLU A CA 1
ATOM 665 C C . GLU A 1 83 ? 36.989 -15.428 -25.583 1.00 50.50 83 GLU A C 1
ATOM 667 O O . GLU A 1 83 ? 37.305 -15.337 -26.770 1.00 50.50 83 GLU A O 1
ATOM 672 N N . ALA A 1 84 ? 37.334 -14.528 -24.655 1.00 46.41 84 ALA A N 1
ATOM 673 C CA . ALA A 1 84 ? 38.694 -14.019 -24.421 1.00 46.41 84 ALA A CA 1
ATOM 674 C C . ALA A 1 84 ? 38.685 -12.685 -23.641 1.00 46.41 84 ALA A C 1
ATOM 676 O O . ALA A 1 84 ? 38.108 -11.692 -24.064 1.00 46.41 84 ALA A O 1
ATOM 677 N N . THR A 1 85 ? 39.386 -12.718 -22.502 1.00 48.19 85 THR A N 1
ATOM 678 C CA . THR A 1 85 ? 40.293 -11.692 -21.946 1.00 48.19 85 THR A CA 1
ATOM 679 C C . THR A 1 85 ? 39.846 -10.232 -21.769 1.00 48.19 85 THR A C 1
ATOM 681 O O . THR A 1 85 ? 39.760 -9.474 -22.723 1.00 48.19 85 THR A O 1
ATOM 684 N N . ALA A 1 86 ? 39.768 -9.864 -20.484 1.00 54.31 86 ALA A N 1
ATOM 685 C CA . ALA A 1 86 ? 40.447 -8.747 -19.810 1.00 54.31 86 ALA A CA 1
ATOM 686 C C . ALA A 1 86 ? 40.319 -7.294 -20.322 1.00 54.31 86 ALA A C 1
ATOM 688 O O . ALA A 1 86 ? 40.578 -6.976 -21.473 1.00 54.31 86 ALA A O 1
ATOM 689 N N . ASP A 1 87 ? 40.131 -6.429 -19.318 1.00 49.50 87 ASP A N 1
ATOM 690 C CA . ASP A 1 87 ? 40.526 -5.017 -19.245 1.00 49.50 87 ASP A CA 1
ATOM 691 C C . ASP A 1 87 ? 39.547 -3.965 -19.793 1.00 49.50 87 ASP A C 1
ATOM 693 O O . ASP A 1 87 ? 39.471 -3.711 -20.990 1.00 49.50 87 ASP A O 1
ATOM 697 N N . ALA A 1 88 ? 38.822 -3.311 -18.875 1.00 50.53 88 ALA A N 1
ATOM 698 C CA . ALA A 1 88 ? 38.502 -1.884 -18.961 1.00 50.53 88 ALA A CA 1
ATOM 699 C C . ALA A 1 88 ? 37.881 -1.370 -17.644 1.00 50.53 88 ALA A C 1
ATOM 701 O O . ALA A 1 88 ? 36.871 -1.874 -17.153 1.00 50.53 88 ALA A O 1
ATOM 702 N N . SER A 1 89 ? 38.529 -0.339 -17.105 1.00 56.41 89 SER A N 1
ATOM 703 C CA . SER A 1 89 ? 38.324 0.360 -15.831 1.00 56.41 89 SER A CA 1
ATOM 704 C C . SER A 1 89 ? 36.918 0.926 -15.530 1.00 56.41 89 SER A C 1
ATOM 706 O O . SER A 1 89 ? 36.153 1.242 -16.442 1.00 56.41 89 SER A O 1
ATOM 708 N N . PRO A 1 90 ? 36.602 1.165 -14.237 1.00 55.97 90 PRO A N 1
ATOM 709 C CA . PRO A 1 90 ? 35.345 1.769 -13.796 1.00 55.97 90 PRO A CA 1
ATOM 710 C C . PRO A 1 90 ? 35.293 3.285 -14.055 1.00 55.97 90 PRO A C 1
ATOM 712 O O . PRO A 1 90 ? 36.141 4.048 -13.592 1.00 55.97 90 PRO A O 1
ATOM 715 N N . VAL A 1 91 ? 34.244 3.728 -14.751 1.00 62.19 91 VAL A N 1
ATOM 716 C CA . VAL A 1 91 ? 33.898 5.145 -14.942 1.00 62.19 91 VAL A CA 1
ATOM 717 C C . VAL A 1 91 ? 33.272 5.689 -13.654 1.00 62.19 91 VAL A C 1
ATOM 719 O O . VAL A 1 91 ? 32.233 5.204 -13.204 1.00 62.19 91 VAL A O 1
ATOM 722 N N . GLN A 1 92 ? 33.906 6.697 -13.054 1.00 59.03 92 GLN A N 1
ATOM 723 C CA . GLN A 1 92 ? 33.370 7.421 -11.901 1.00 59.03 92 GLN A CA 1
ATOM 724 C C . GLN A 1 92 ? 32.259 8.399 -12.328 1.00 59.03 92 GLN A C 1
ATOM 726 O O . GLN A 1 92 ? 32.410 9.074 -13.348 1.00 59.03 92 GLN A O 1
ATOM 731 N N . PRO A 1 93 ? 31.167 8.540 -11.555 1.00 58.84 93 PRO A N 1
ATOM 732 C CA . PRO A 1 93 ? 30.163 9.563 -11.814 1.00 58.84 93 PRO A CA 1
ATOM 733 C C . PRO A 1 93 ? 30.651 10.942 -11.349 1.00 58.84 93 PRO A C 1
ATOM 735 O O . PRO A 1 93 ? 30.969 11.160 -10.179 1.00 58.84 93 PRO A O 1
ATOM 738 N N . THR A 1 94 ? 30.680 11.888 -12.284 1.00 56.91 94 THR A N 1
ATOM 739 C CA . THR A 1 94 ? 30.960 13.304 -12.045 1.00 56.91 94 THR A CA 1
ATOM 740 C C . THR A 1 94 ? 29.842 13.956 -11.234 1.00 56.91 94 THR A C 1
ATOM 742 O O . THR A 1 94 ? 28.669 13.919 -11.604 1.00 56.91 94 THR A O 1
ATOM 745 N N . LYS A 1 95 ? 30.251 14.580 -10.131 1.00 54.94 95 LYS A N 1
ATOM 746 C CA . LYS A 1 95 ? 29.475 15.419 -9.218 1.00 54.94 95 LYS A CA 1
ATOM 747 C C . LYS A 1 95 ? 28.885 16.621 -9.972 1.00 54.94 95 LYS A C 1
ATOM 749 O O . LYS A 1 95 ? 29.618 17.541 -10.314 1.00 54.94 95 LYS A O 1
ATOM 754 N N . SER A 1 96 ? 27.580 16.619 -10.233 1.00 63.38 96 SER A N 1
ATOM 755 C CA . SER A 1 96 ? 26.853 17.807 -10.694 1.00 63.38 96 SER A CA 1
ATOM 756 C C . SER A 1 96 ? 26.362 18.604 -9.486 1.00 63.38 96 SER A C 1
ATOM 758 O O . SER A 1 96 ? 25.517 18.148 -8.716 1.00 63.38 96 SER A O 1
ATOM 760 N N . GLU A 1 97 ? 26.964 19.774 -9.324 1.00 60.28 97 GLU A N 1
ATOM 761 C CA . GLU A 1 97 ? 26.695 20.804 -8.329 1.00 60.28 97 GLU A CA 1
ATOM 762 C C . GLU A 1 97 ? 25.320 21.439 -8.592 1.00 60.28 97 GLU A C 1
ATOM 764 O O . GLU A 1 97 ? 25.064 21.960 -9.676 1.00 60.28 97 GLU A O 1
ATOM 769 N N . ILE A 1 98 ? 24.406 21.338 -7.623 1.00 60.53 98 ILE A N 1
ATOM 770 C CA . ILE A 1 98 ? 23.101 22.005 -7.656 1.00 60.53 98 ILE A CA 1
ATOM 771 C C . ILE A 1 98 ? 23.282 23.369 -6.992 1.00 60.53 98 ILE A C 1
ATOM 773 O O . ILE A 1 98 ? 23.418 23.462 -5.773 1.00 60.53 98 ILE A O 1
ATOM 777 N N . THR A 1 99 ? 23.296 24.422 -7.804 1.00 53.03 99 THR A N 1
ATOM 778 C CA . THR A 1 99 ? 23.199 25.810 -7.349 1.00 53.03 99 THR A CA 1
ATOM 779 C C . THR A 1 99 ? 21.753 26.079 -6.935 1.00 53.03 99 THR A C 1
ATOM 781 O O . THR A 1 99 ? 20.845 26.068 -7.763 1.00 53.03 99 THR A O 1
ATOM 784 N N . VAL A 1 100 ? 21.529 26.270 -5.635 1.00 58.94 100 VAL A N 1
ATOM 785 C CA . VAL A 1 100 ? 20.253 26.731 -5.076 1.00 58.94 100 VAL A CA 1
ATOM 786 C C . VAL A 1 100 ? 20.204 28.246 -5.235 1.00 58.94 100 VAL A C 1
ATOM 788 O O . VAL A 1 100 ? 20.920 28.965 -4.540 1.00 58.94 100 VAL A O 1
ATOM 791 N N . ASP A 1 101 ? 19.393 28.716 -6.179 1.00 51.31 101 ASP A N 1
ATOM 792 C CA . ASP A 1 101 ? 19.091 30.135 -6.337 1.00 51.31 101 ASP A CA 1
ATOM 793 C C . ASP A 1 101 ? 17.981 30.516 -5.346 1.00 51.31 101 ASP A C 1
ATOM 795 O O . ASP A 1 101 ? 16.864 29.988 -5.379 1.00 51.31 101 ASP A O 1
ATOM 799 N N . ALA A 1 102 ? 18.339 31.369 -4.392 1.00 54.84 102 ALA A N 1
ATOM 800 C CA . ALA A 1 102 ? 17.471 31.850 -3.336 1.00 54.84 102 ALA A CA 1
ATOM 801 C C . ALA A 1 102 ? 16.625 33.013 -3.867 1.00 54.84 102 ALA A C 1
ATOM 803 O O . ALA A 1 102 ? 17.107 34.136 -3.998 1.00 54.84 102 ALA A O 1
ATOM 804 N N . SER A 1 103 ? 15.340 32.765 -4.116 1.00 61.97 103 SER A N 1
ATOM 805 C CA . SER A 1 103 ? 14.355 33.839 -4.281 1.00 61.97 103 SER A CA 1
ATOM 806 C C . SER A 1 103 ? 13.762 34.226 -2.918 1.00 61.97 10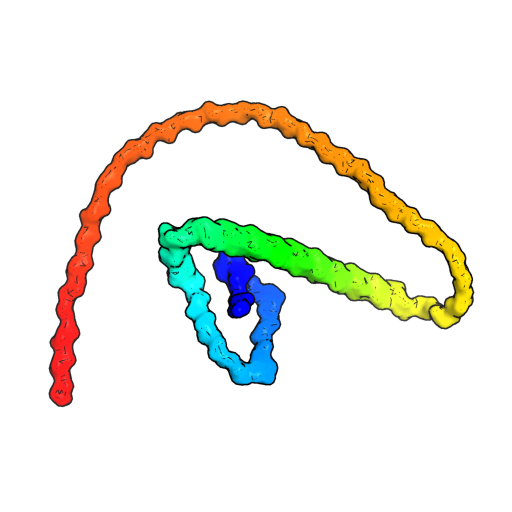3 SER A C 1
ATOM 808 O O . SER A 1 103 ? 13.266 33.345 -2.211 1.00 61.97 103 SER A O 1
ATOM 810 N N . PRO A 1 104 ? 13.791 35.513 -2.522 1.00 63.34 104 PRO A N 1
ATOM 811 C CA . PRO A 1 104 ? 13.092 36.004 -1.340 1.00 63.34 104 PRO A CA 1
ATOM 812 C C . PRO A 1 104 ? 11.677 36.502 -1.690 1.00 63.34 104 PRO A C 1
ATOM 814 O O . PRO A 1 104 ? 11.354 36.673 -2.864 1.00 63.34 104 PRO A O 1
ATOM 817 N N . VAL A 1 105 ? 10.917 36.874 -0.642 1.00 49.28 105 VAL A N 1
ATOM 818 C CA . VAL A 1 105 ? 9.718 37.752 -0.660 1.00 49.28 105 VAL A CA 1
ATOM 819 C C . VAL A 1 105 ? 8.387 37.032 -1.004 1.00 49.28 105 VAL A C 1
ATOM 821 O O . VAL A 1 105 ? 8.330 36.266 -1.949 1.00 49.28 105 VAL A O 1
ATOM 824 N N . GLN A 1 106 ? 7.251 37.181 -0.303 1.00 46.16 106 GLN A N 1
ATOM 825 C CA . GLN A 1 106 ? 6.758 38.161 0.678 1.00 46.16 106 GLN A CA 1
ATOM 826 C C . GLN A 1 106 ? 5.665 37.539 1.571 1.00 46.16 106 GLN A C 1
ATOM 828 O O . GLN A 1 106 ? 4.850 36.740 1.114 1.00 46.16 106 GLN A O 1
ATOM 833 N N . SER A 1 107 ? 5.611 37.997 2.821 1.00 53.94 107 SER A N 1
ATOM 834 C CA . SER A 1 107 ? 4.478 37.853 3.736 1.00 53.94 107 SER A CA 1
ATOM 835 C C . SER A 1 107 ? 3.278 38.684 3.274 1.00 53.94 107 SER A C 1
ATOM 837 O O . SER A 1 107 ? 3.436 39.872 3.002 1.00 53.94 107 SER A O 1
ATOM 839 N N . ILE A 1 108 ? 2.079 38.104 3.315 1.00 56.78 108 ILE A N 1
ATOM 840 C CA . ILE A 1 108 ? 0.814 38.841 3.438 1.00 56.78 108 ILE A CA 1
ATOM 841 C C . ILE A 1 108 ? -0.118 38.067 4.374 1.00 56.78 108 ILE A C 1
ATOM 843 O O . ILE A 1 108 ? -0.390 36.887 4.166 1.00 56.78 108 ILE A O 1
ATOM 847 N N . GLY A 1 109 ? -0.544 38.739 5.442 1.00 48.16 109 GLY A N 1
ATOM 848 C CA . GLY A 1 109 ? -1.576 38.273 6.360 1.00 48.16 109 GLY A CA 1
ATOM 849 C C . GLY A 1 109 ? -2.980 38.675 5.907 1.00 48.16 109 GLY A C 1
ATOM 850 O O . GLY A 1 109 ? -3.137 39.576 5.088 1.00 48.16 109 GLY A O 1
ATOM 851 N N . ALA A 1 110 ? -3.972 37.986 6.467 1.00 53.19 110 ALA A N 1
ATOM 852 C CA . ALA A 1 110 ? -5.371 38.387 6.673 1.00 53.19 110 ALA A CA 1
ATOM 853 C C . ALA A 1 110 ? -6.020 37.201 7.422 1.00 53.19 110 ALA A C 1
ATOM 855 O O . ALA A 1 110 ? -5.984 36.079 6.931 1.00 53.19 110 ALA A O 1
ATOM 856 N N . GLU A 1 111 ? -6.357 37.278 8.709 1.00 50.59 111 GLU A N 1
ATOM 857 C CA . GLU A 1 111 ? -7.528 37.960 9.286 1.00 50.59 111 GLU A CA 1
ATOM 858 C C . GLU A 1 111 ? -8.864 37.519 8.656 1.00 50.59 111 GLU A C 1
ATOM 860 O O . GLU A 1 111 ? -9.148 37.811 7.499 1.00 50.59 111 GLU A O 1
ATOM 865 N N . GLY A 1 112 ? -9.695 36.824 9.446 1.00 49.91 112 GLY A N 1
ATOM 866 C CA . GLY A 1 112 ? -11.055 36.397 9.083 1.00 49.91 112 GLY A CA 1
ATOM 867 C C . GLY A 1 112 ? -11.504 35.200 9.933 1.00 49.91 112 GLY A C 1
ATOM 868 O O . GLY A 1 112 ? -11.239 34.062 9.577 1.00 49.91 112 GLY A O 1
ATOM 869 N N . SER A 1 113 ? -11.934 35.392 11.181 1.00 56.25 113 SER A N 1
ATOM 870 C CA . SER A 1 113 ? -13.279 35.833 11.599 1.00 56.25 113 SER A CA 1
ATOM 871 C C . SER A 1 113 ? -14.331 34.708 11.580 1.00 56.25 113 SER A C 1
ATOM 873 O O . SER A 1 113 ? -14.671 34.163 10.538 1.00 56.25 113 SER A O 1
ATOM 875 N N . ALA A 1 114 ? -14.790 34.396 12.797 1.00 52.97 114 ALA A N 1
ATOM 876 C CA . ALA A 1 114 ? -15.971 33.667 13.271 1.00 52.97 114 ALA A CA 1
ATOM 877 C C . ALA A 1 114 ? -17.028 33.166 12.260 1.00 52.97 114 ALA A C 1
ATOM 879 O O . ALA A 1 114 ? -17.476 33.910 11.396 1.00 52.97 114 ALA A O 1
ATOM 880 N N . THR A 1 115 ? -17.628 31.996 12.527 1.00 57.03 115 THR A N 1
ATOM 881 C CA . THR A 1 115 ? -18.989 31.922 13.118 1.00 57.03 115 THR A CA 1
ATOM 882 C C . THR A 1 115 ? -19.463 30.489 13.392 1.00 57.03 115 THR A C 1
ATOM 884 O O . THR A 1 115 ? -19.089 29.526 12.733 1.00 57.03 115 TH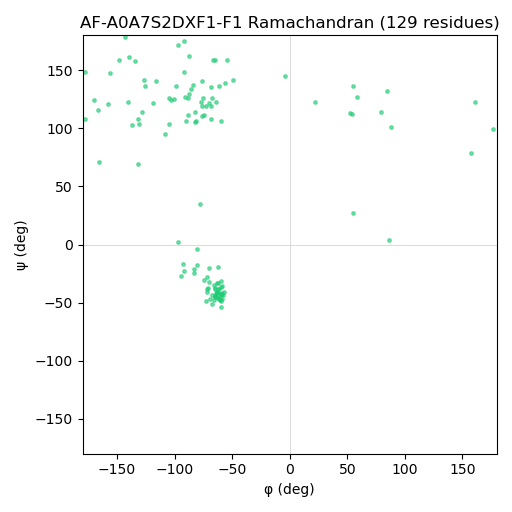R A O 1
ATOM 887 N N . ALA A 1 116 ? -20.273 30.397 14.445 1.00 53.88 116 ALA A N 1
ATOM 888 C CA . ALA A 1 116 ? -20.927 29.229 15.011 1.00 53.88 116 ALA A CA 1
ATOM 889 C C . ALA A 1 116 ? -22.005 28.602 14.108 1.00 53.88 116 ALA A C 1
ATOM 891 O O . ALA A 1 116 ? -22.636 29.290 13.309 1.00 53.88 116 ALA A O 1
ATOM 892 N N . GLY A 1 117 ? -22.315 27.328 14.369 1.00 55.62 117 GLY A N 1
ATOM 893 C CA . GLY A 1 117 ? -23.605 26.738 14.009 1.00 55.62 117 GLY A CA 1
ATOM 894 C C . GLY A 1 117 ? -23.710 25.241 14.320 1.00 55.62 117 GLY A C 1
ATOM 895 O O . GLY A 1 117 ? -23.247 24.436 13.517 1.00 55.62 117 GLY A O 1
ATOM 896 N N . PRO A 1 118 ? -24.333 24.832 15.442 1.00 68.06 118 PRO A N 1
ATOM 897 C CA . PRO A 1 118 ? -24.836 23.475 15.617 1.00 68.06 118 PRO A CA 1
ATOM 898 C C . PRO A 1 118 ? -26.247 23.360 15.017 1.00 68.06 118 PRO A C 1
ATOM 900 O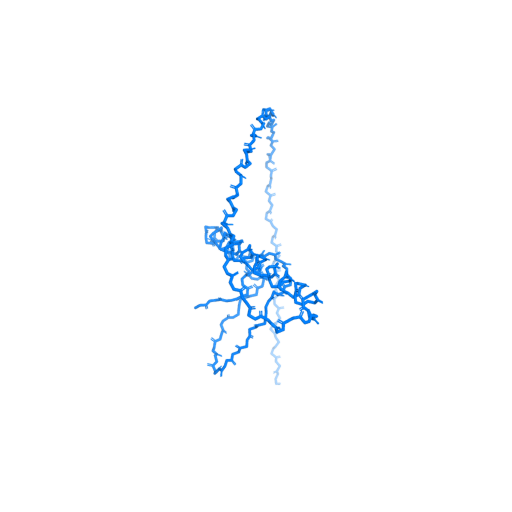 O . PRO A 1 118 ? -27.106 24.202 15.273 1.00 68.06 118 PRO A O 1
ATOM 903 N N . SER A 1 119 ? -26.504 22.307 14.240 1.00 62.09 119 SER A N 1
ATOM 904 C CA . SER A 1 119 ? -27.845 21.972 13.750 1.00 62.09 119 SER A CA 1
ATOM 905 C C . SER A 1 119 ? -28.133 20.501 14.006 1.00 62.09 119 SER A C 1
ATOM 907 O O . SER A 1 119 ? -27.633 19.616 13.315 1.00 62.09 119 SER A O 1
ATOM 909 N N . CYS A 1 120 ? -28.953 20.282 15.025 1.00 52.22 120 CYS A N 1
ATOM 910 C CA . CYS A 1 120 ? -29.594 19.034 15.393 1.00 52.22 120 CYS A CA 1
ATOM 911 C C . CYS A 1 120 ? -30.426 18.464 14.232 1.00 52.22 120 CYS A C 1
ATOM 913 O O . CYS A 1 120 ? -31.188 19.204 13.617 1.00 52.22 120 CYS A O 1
ATOM 915 N N . VAL A 1 121 ? -30.376 17.148 14.012 1.00 65.19 121 VAL A N 1
ATOM 916 C CA . VAL A 1 121 ? -31.530 16.394 13.496 1.00 65.19 121 VAL A CA 1
ATOM 917 C C . VAL A 1 121 ? -31.623 15.094 14.290 1.00 65.19 121 VAL A C 1
ATOM 919 O O . VAL A 1 121 ? -30.854 14.158 14.082 1.00 65.19 121 VAL A O 1
ATOM 922 N N . GLU A 1 122 ? -32.564 15.073 15.230 1.00 54.72 122 GLU A N 1
ATOM 923 C CA . GLU A 1 122 ? -33.096 13.861 15.844 1.00 54.72 122 GLU A CA 1
ATOM 924 C C . GLU A 1 122 ? -33.988 13.148 14.816 1.00 54.72 122 GLU A C 1
ATOM 926 O O . GLU A 1 122 ? -34.975 13.706 14.338 1.00 54.72 122 GLU A O 1
ATOM 931 N N . GLY A 1 123 ? -33.628 11.915 14.457 1.00 60.53 123 GLY A N 1
ATOM 932 C CA . GLY A 1 123 ? -34.451 11.012 13.655 1.00 60.53 123 GLY A CA 1
ATOM 933 C C . GLY A 1 123 ? -35.048 9.930 14.548 1.00 60.53 123 GLY A C 1
ATOM 934 O O . GLY A 1 123 ? -34.349 9.015 14.972 1.00 60.53 123 GLY A O 1
ATOM 935 N N . SER A 1 124 ? -36.333 10.085 14.844 1.00 62.16 124 SER A N 1
ATOM 936 C CA . SER A 1 124 ? -37.153 9.276 15.744 1.00 62.16 124 SER A CA 1
ATOM 937 C C . SER A 1 124 ? -37.728 8.019 15.062 1.00 62.16 124 SER A C 1
ATOM 939 O O . SER A 1 124 ? -38.225 8.104 13.945 1.00 62.16 124 SER A O 1
ATOM 941 N N . VAL A 1 125 ? -37.681 6.900 15.798 1.00 59.12 125 VAL A N 1
ATOM 942 C CA . VAL A 1 125 ? -38.651 5.784 15.923 1.00 59.12 125 VAL A CA 1
ATOM 943 C C . VAL A 1 125 ? -39.078 4.970 14.687 1.00 59.12 125 VAL A C 1
ATOM 945 O O . VAL A 1 125 ? -39.677 5.457 13.736 1.00 59.12 125 VAL A O 1
ATOM 948 N N . GLY A 1 126 ? -38.934 3.647 14.834 1.00 60.81 126 GLY A N 1
ATOM 949 C CA . GLY A 1 126 ? -39.664 2.635 14.072 1.00 60.81 126 GLY A CA 1
ATOM 950 C C . GLY A 1 126 ? -39.544 1.247 14.706 1.00 60.81 126 GLY A C 1
ATOM 951 O O . GLY A 1 126 ? -38.853 0.387 14.170 1.00 60.81 126 GLY A O 1
ATOM 952 N N . THR A 1 127 ? -40.186 1.031 15.858 1.00 66.50 127 THR A N 1
ATOM 953 C CA . THR A 1 127 ? -40.382 -0.310 16.435 1.00 66.50 127 THR A CA 1
ATOM 954 C C . THR A 1 127 ? -41.495 -1.003 15.654 1.00 66.50 127 THR A C 1
ATOM 956 O O . THR A 1 127 ? -42.649 -0.585 15.723 1.00 66.50 127 THR A O 1
ATOM 959 N N . GLY A 1 128 ? -41.149 -2.028 14.881 1.00 64.94 128 GLY A N 1
ATOM 960 C CA . GLY A 1 128 ? -42.106 -2.926 14.243 1.00 64.94 128 GLY A CA 1
ATOM 961 C C . GLY A 1 128 ? -42.071 -4.285 14.927 1.00 64.94 128 GLY A C 1
ATOM 962 O O . GLY A 1 128 ? -41.232 -5.111 14.581 1.00 64.94 128 GLY A O 1
ATOM 963 N N . ASP A 1 129 ? -42.969 -4.490 15.889 1.00 69.69 129 ASP A N 1
ATOM 964 C CA . ASP A 1 129 ? -43.384 -5.818 16.343 1.00 69.69 129 ASP A CA 1
ATOM 965 C C . ASP A 1 129 ? -44.216 -6.463 15.226 1.00 69.69 129 ASP A C 1
ATOM 967 O O . ASP A 1 129 ? -45.224 -5.906 14.784 1.00 69.69 129 ASP A O 1
ATOM 971 N N . GLY A 1 130 ? -43.775 -7.623 14.747 1.00 69.69 130 GLY A N 1
ATOM 972 C CA . GLY A 1 130 ? -44.487 -8.446 13.776 1.00 69.69 130 GLY A CA 1
ATOM 973 C C . GLY A 1 130 ? -44.591 -9.865 14.314 1.00 69.69 130 GLY A C 1
ATOM 974 O O . GLY A 1 130 ? -43.564 -10.509 14.515 1.00 69.69 130 GLY A O 1
ATOM 975 N N . ALA A 1 131 ? -45.835 -10.261 14.584 1.00 67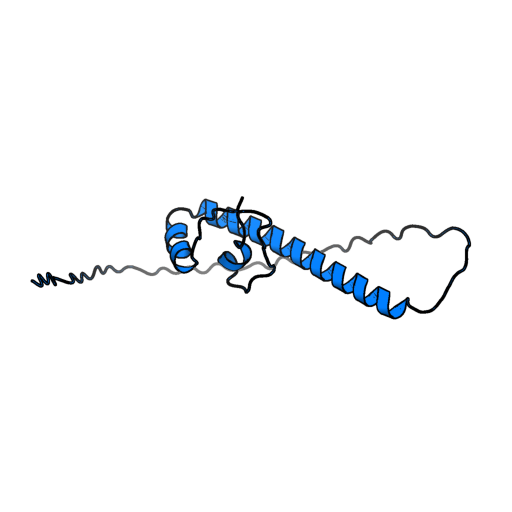.19 131 ALA A N 1
ATOM 976 C CA . ALA A 1 131 ? -46.294 -11.512 15.185 1.00 67.19 131 ALA A CA 1
ATOM 977 C C . ALA A 1 131 ? -45.879 -12.793 14.442 1.00 67.19 131 ALA A C 1
ATOM 979 O O . ALA A 1 131 ? -45.674 -12.732 13.208 1.00 67.19 131 ALA A O 1
#

Mean predicted aligned error: 17.94 Å